Protein AF-A0A7J8T854-F1 (afdb_monomer_lite)

InterPro domains:
  IPR005508 B3 domain-containing protein At2g31720-like [PF03754] (85-169)
  IPR005508 B3 domain-containing protein At2g31720-like [PTHR31541] (42-170)
  IPR015300 DNA-binding pseudobarrel doma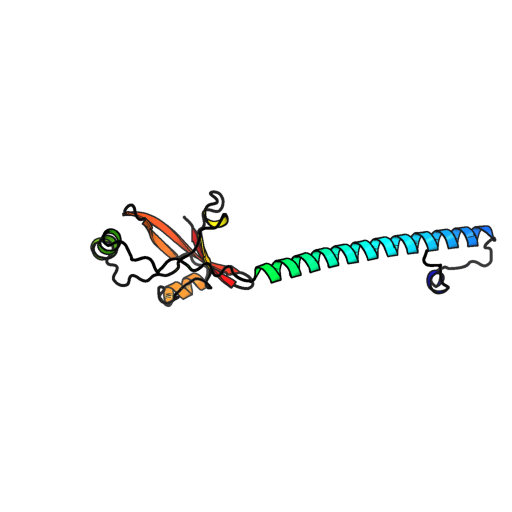in superfamily [G3DSA:2.40.330.10] (86-170)

Structure (mmCIF, N/CA/C/O backbone):
data_AF-A0A7J8T854-F1
#
_entry.id   AF-A0A7J8T854-F1
#
loop_
_atom_site.group_PDB
_atom_site.id
_atom_site.type_symbol
_atom_site.label_atom_id
_atom_site.label_alt_id
_atom_site.label_comp_id
_atom_site.label_asym_id
_atom_site.label_entity_id
_atom_site.label_seq_id
_atom_site.pdbx_PDB_ins_code
_atom_site.Cartn_x
_atom_site.Cartn_y
_atom_site.Cartn_z
_atom_site.occupancy
_atom_site.B_iso_or_equiv
_atom_site.auth_seq_id
_atom_site.auth_comp_id
_atom_site.auth_asym_id
_atom_site.auth_atom_id
_atom_site.pdbx_PDB_model_num
ATOM 1 N N . MET A 1 1 ? 32.713 -16.765 -47.208 1.00 52.62 1 MET A N 1
ATOM 2 C CA . MET A 1 1 ? 33.586 -15.598 -46.990 1.00 52.62 1 MET A CA 1
ATOM 3 C C . MET A 1 1 ? 33.015 -14.486 -47.842 1.00 52.62 1 MET A C 1
ATOM 5 O O . MET A 1 1 ? 32.819 -14.721 -49.029 1.00 52.62 1 MET A O 1
ATOM 9 N N . GLU A 1 2 ? 32.602 -13.371 -47.239 1.00 67.50 2 GLU A N 1
ATOM 10 C CA . GLU A 1 2 ? 32.249 -12.186 -48.028 1.00 67.50 2 GLU A CA 1
ATOM 11 C C . GLU A 1 2 ? 33.538 -11.634 -48.626 1.00 67.50 2 GLU A C 1
ATOM 13 O O . GLU A 1 2 ? 34.511 -11.438 -47.905 1.00 67.50 2 GLU A O 1
ATOM 18 N N . LEU A 1 3 ? 33.555 -11.445 -49.940 1.00 78.88 3 LEU A N 1
ATOM 19 C CA . LEU A 1 3 ? 34.723 -10.919 -50.631 1.00 78.88 3 LEU A CA 1
ATOM 20 C C . LEU A 1 3 ? 34.849 -9.412 -50.373 1.00 78.88 3 LEU A C 1
ATOM 22 O O . LEU A 1 3 ? 33.853 -8.711 -50.145 1.00 78.88 3 LEU A O 1
ATOM 26 N N . LEU A 1 4 ? 36.084 -8.915 -50.402 1.00 82.69 4 LEU A N 1
ATOM 27 C CA . LEU A 1 4 ? 36.337 -7.482 -50.462 1.00 82.69 4 LEU A CA 1
ATOM 28 C C . LEU A 1 4 ? 35.799 -6.915 -51.779 1.00 82.69 4 LEU A C 1
ATOM 30 O O . LEU A 1 4 ? 35.844 -7.555 -52.829 1.00 82.69 4 LEU A O 1
ATOM 34 N N . SER A 1 5 ? 35.263 -5.710 -51.692 1.00 86.19 5 SER A N 1
ATOM 35 C CA . SER A 1 5 ? 34.675 -4.944 -52.782 1.00 86.19 5 SER A CA 1
ATOM 36 C C . SER A 1 5 ? 35.425 -3.630 -52.944 1.00 86.19 5 SER A C 1
ATOM 38 O O . SER A 1 5 ? 36.123 -3.185 -52.034 1.00 86.19 5 SER A O 1
ATOM 40 N N . SER A 1 6 ? 35.253 -2.973 -54.090 1.00 81.38 6 SER A N 1
ATOM 41 C CA . SER A 1 6 ? 35.812 -1.638 -54.339 1.00 81.38 6 SER A CA 1
ATOM 42 C C . SER A 1 6 ? 35.415 -0.617 -53.268 1.00 81.38 6 SER A C 1
ATOM 44 O O . SER A 1 6 ? 36.156 0.320 -52.986 1.00 81.38 6 SER A O 1
ATOM 46 N N . GLU A 1 7 ? 34.251 -0.809 -52.651 1.00 83.56 7 GLU A N 1
ATOM 47 C CA . GLU A 1 7 ? 33.717 0.015 -51.575 1.00 83.56 7 GLU A CA 1
ATOM 48 C C . GLU A 1 7 ? 34.606 0.010 -50.332 1.00 83.56 7 GLU A C 1
ATOM 50 O O . GLU A 1 7 ? 34.721 1.047 -49.681 1.00 83.56 7 GLU A O 1
ATOM 55 N N . ASP A 1 8 ? 35.236 -1.124 -50.021 1.00 84.31 8 ASP A N 1
ATOM 56 C CA . ASP A 1 8 ? 36.001 -1.311 -48.785 1.00 84.31 8 ASP A CA 1
ATOM 57 C C . ASP A 1 8 ? 37.321 -0.515 -48.797 1.00 84.31 8 ASP A C 1
ATOM 59 O O . ASP A 1 8 ? 37.880 -0.216 -47.748 1.00 84.31 8 ASP A O 1
ATOM 63 N N . PHE A 1 9 ? 37.777 -0.092 -49.981 1.00 85.44 9 PHE A N 1
ATOM 64 C CA . PHE A 1 9 ? 39.012 0.674 -50.178 1.00 85.44 9 PHE A CA 1
ATOM 65 C C . PHE A 1 9 ? 38.777 2.176 -50.389 1.00 85.44 9 PHE A C 1
ATOM 67 O O . PHE A 1 9 ? 39.726 2.921 -50.619 1.00 85.44 9 PHE A O 1
ATOM 74 N N . LYS A 1 10 ? 37.529 2.667 -50.303 1.00 81.88 10 LYS A N 1
ATOM 75 C CA . LYS A 1 10 ? 37.180 4.078 -50.592 1.00 81.88 10 LYS A CA 1
ATOM 76 C C . LYS A 1 10 ? 37.923 5.103 -49.727 1.00 81.88 10 LYS A C 1
ATOM 78 O O . LYS A 1 10 ? 38.038 6.258 -50.126 1.00 81.88 10 LYS A O 1
ATOM 83 N N . ASN A 1 11 ? 38.418 4.683 -48.564 1.00 78.50 11 ASN A N 1
ATOM 84 C CA . ASN A 1 11 ? 39.157 5.528 -47.625 1.00 78.50 11 ASN A CA 1
ATOM 85 C C . ASN A 1 11 ? 40.664 5.222 -47.586 1.00 78.50 11 ASN A C 1
ATOM 87 O O . ASN A 1 11 ? 41.393 5.862 -46.827 1.00 78.50 11 ASN A O 1
ATOM 91 N N . THR A 1 12 ? 41.139 4.262 -48.382 1.00 79.81 12 THR A N 1
ATOM 92 C CA . THR A 1 12 ? 42.558 3.921 -48.470 1.00 79.81 12 THR A CA 1
ATOM 93 C C . THR A 1 12 ? 43.268 4.958 -49.334 1.00 79.81 12 THR A C 1
ATOM 95 O O . THR A 1 12 ? 42.923 5.170 -50.496 1.00 79.81 12 THR A O 1
ATOM 98 N N . LYS A 1 13 ? 44.279 5.621 -48.769 1.00 78.38 13 LYS A N 1
ATOM 99 C CA . LYS A 1 13 ? 45.171 6.499 -49.530 1.00 78.38 13 LYS A CA 1
ATOM 100 C C . LYS A 1 13 ? 46.271 5.639 -50.138 1.00 78.38 13 LYS A C 1
ATOM 102 O O . LYS A 1 13 ? 47.111 5.137 -49.406 1.00 78.38 13 LYS A O 1
ATOM 107 N N . ILE A 1 14 ? 46.228 5.458 -51.453 1.00 76.88 14 ILE A N 1
ATOM 108 C CA . ILE A 1 14 ? 47.272 4.752 -52.199 1.00 76.88 14 ILE A CA 1
ATOM 109 C C . ILE A 1 14 ? 48.364 5.766 -52.536 1.00 76.88 14 ILE A C 1
ATOM 111 O O . ILE A 1 14 ? 48.068 6.788 -53.163 1.00 76.88 14 ILE A O 1
ATOM 115 N N . GLU A 1 15 ? 49.603 5.503 -52.129 1.00 78.44 15 GLU A N 1
ATOM 116 C CA . GLU A 1 15 ? 50.738 6.361 -52.479 1.00 78.44 15 GLU A CA 1
ATOM 117 C C . GLU A 1 15 ? 51.415 5.841 -53.764 1.00 78.44 15 GLU A C 1
ATOM 119 O O . GLU A 1 15 ? 51.474 4.626 -53.982 1.00 78.44 15 GLU A O 1
ATOM 124 N N . PRO A 1 16 ? 51.908 6.728 -54.651 1.00 76.19 16 PRO A N 1
ATOM 125 C CA . PRO A 1 16 ? 52.480 6.339 -55.946 1.00 76.19 16 PRO A CA 1
ATOM 126 C C . PRO A 1 16 ? 53.673 5.372 -55.859 1.00 76.19 16 PRO A C 1
ATOM 128 O O . PRO A 1 16 ? 53.941 4.637 -56.807 1.00 76.19 16 PRO A O 1
ATOM 131 N N . GLU A 1 17 ? 54.387 5.381 -54.736 1.00 87.12 17 GLU A N 1
ATOM 132 C CA . GLU A 1 17 ? 55.582 4.581 -54.458 1.00 87.12 17 GLU A CA 1
ATOM 133 C C . GLU A 1 17 ? 55.320 3.172 -53.893 1.00 87.12 17 GLU A C 1
ATOM 135 O O . GLU A 1 17 ? 56.276 2.453 -53.598 1.00 87.12 17 GLU A O 1
ATOM 140 N N . TRP A 1 18 ? 54.062 2.746 -53.745 1.00 87.19 18 TRP A N 1
ATOM 141 C CA . TRP A 1 18 ? 53.749 1.439 -53.158 1.00 87.19 18 TRP A CA 1
ATOM 142 C C . TRP A 1 18 ? 54.266 0.270 -53.998 1.00 87.19 18 TRP A C 1
ATOM 144 O O . TRP A 1 18 ? 54.012 0.155 -55.201 1.00 87.19 18 TRP A O 1
ATOM 154 N N . THR A 1 19 ? 54.952 -0.657 -53.337 1.00 88.75 19 THR A N 1
ATOM 155 C CA . THR A 1 19 ? 55.373 -1.925 -53.929 1.00 88.75 19 THR A CA 1
ATOM 156 C C . THR A 1 19 ? 54.208 -2.912 -53.973 1.00 88.75 19 THR A C 1
ATOM 158 O O . THR A 1 19 ? 53.215 -2.777 -53.261 1.00 88.75 19 THR A O 1
ATOM 161 N N . ALA A 1 20 ? 54.341 -3.979 -54.767 1.00 85.12 20 ALA A N 1
ATOM 162 C CA . ALA A 1 20 ? 53.347 -5.057 -54.805 1.00 85.12 20 ALA A CA 1
ATOM 163 C C . ALA A 1 20 ? 53.045 -5.657 -53.412 1.00 85.12 20 ALA A C 1
ATOM 165 O O . ALA A 1 20 ? 51.929 -6.116 -53.173 1.00 85.12 20 ALA A O 1
ATOM 166 N N . MET A 1 21 ? 54.015 -5.630 -52.490 1.00 82.69 21 MET A N 1
ATOM 167 C CA . MET A 1 21 ? 53.832 -6.102 -51.115 1.00 82.69 21 MET A CA 1
ATOM 168 C C . MET A 1 21 ? 53.031 -5.121 -50.251 1.00 82.69 21 MET A C 1
ATOM 170 O O . MET A 1 21 ? 52.259 -5.569 -49.407 1.00 82.69 21 MET A O 1
ATOM 174 N N . ASP A 1 22 ? 53.149 -3.813 -50.483 1.00 82.50 22 ASP A N 1
ATOM 175 C CA . ASP A 1 22 ? 52.404 -2.792 -49.731 1.00 82.50 22 ASP A CA 1
ATOM 176 C C . ASP A 1 22 ? 50.906 -2.864 -50.046 1.00 82.50 22 ASP A C 1
ATOM 178 O O . ASP A 1 22 ? 50.068 -2.838 -49.144 1.00 82.50 22 ASP A O 1
ATOM 182 N N . TYR A 1 23 ? 50.563 -3.105 -51.316 1.00 82.81 23 TYR A N 1
ATOM 183 C CA . TYR A 1 23 ? 49.187 -3.406 -51.714 1.00 82.81 23 TYR A CA 1
ATOM 184 C C . TYR A 1 23 ? 48.645 -4.663 -51.027 1.00 82.81 23 TYR A C 1
ATOM 186 O O . TYR A 1 23 ? 47.503 -4.673 -50.574 1.00 82.81 23 TYR A O 1
ATOM 194 N N . LEU A 1 24 ? 49.453 -5.724 -50.923 1.00 85.12 24 LEU A N 1
ATOM 195 C CA . LEU A 1 24 ? 49.047 -6.958 -50.246 1.00 85.12 24 LEU A CA 1
ATOM 196 C C . LEU A 1 24 ? 48.819 -6.739 -48.744 1.00 85.12 24 LEU A C 1
ATOM 198 O O . LEU A 1 24 ? 47.830 -7.233 -48.206 1.00 85.12 24 LEU A O 1
ATOM 202 N N . LEU A 1 25 ? 49.691 -5.980 -48.076 1.00 83.94 25 LEU A N 1
ATOM 203 C CA . LEU A 1 25 ? 49.538 -5.635 -46.660 1.00 83.94 25 LEU A CA 1
ATOM 204 C C . LEU A 1 25 ? 48.258 -4.834 -46.404 1.00 83.94 25 LEU A C 1
ATOM 206 O O . LEU A 1 25 ? 47.530 -5.120 -45.453 1.00 83.94 25 LEU A O 1
ATOM 210 N N . GLU A 1 26 ? 47.954 -3.875 -47.273 1.00 85.38 26 GLU A N 1
ATOM 211 C CA . GLU A 1 26 ? 46.755 -3.051 -47.158 1.00 85.38 26 GLU A CA 1
ATOM 212 C C . GLU A 1 26 ? 45.472 -3.862 -47.392 1.00 85.38 26 GLU A C 1
ATOM 214 O O . GLU A 1 26 ? 44.505 -3.720 -46.644 1.00 85.38 26 GLU A O 1
ATOM 219 N N . VAL A 1 27 ? 45.469 -4.780 -48.363 1.00 87.38 27 VAL A N 1
ATOM 220 C CA . VAL A 1 27 ? 44.345 -5.705 -48.590 1.00 87.38 27 VAL A CA 1
ATOM 221 C C . VAL A 1 27 ? 44.081 -6.563 -47.350 1.00 87.38 27 VAL A C 1
ATOM 223 O O . VAL A 1 27 ? 42.932 -6.682 -46.926 1.00 87.38 27 VAL A O 1
ATOM 226 N N . VAL A 1 28 ? 45.132 -7.106 -46.725 1.00 87.44 28 VAL A N 1
ATOM 227 C CA . VAL A 1 28 ? 45.013 -7.900 -45.489 1.00 87.44 28 VAL A CA 1
ATOM 228 C C . VAL A 1 28 ? 44.491 -7.048 -44.327 1.00 87.44 28 VAL A C 1
ATOM 230 O O . VAL A 1 28 ? 43.649 -7.509 -43.552 1.00 87.44 28 VAL A O 1
ATOM 233 N N . ARG A 1 29 ? 44.943 -5.792 -44.205 1.00 88.62 29 ARG A N 1
ATOM 234 C CA . ARG A 1 29 ? 44.456 -4.850 -43.183 1.00 88.62 29 ARG A CA 1
ATOM 235 C C . ARG A 1 29 ? 42.958 -4.583 -43.338 1.00 88.62 29 ARG A C 1
ATOM 237 O O . ARG A 1 29 ? 42.214 -4.707 -42.366 1.00 88.62 29 ARG A O 1
ATOM 244 N N . VAL A 1 30 ? 42.518 -4.260 -44.553 1.00 86.19 30 VAL A N 1
ATOM 245 C CA . VAL A 1 30 ? 41.112 -3.964 -44.870 1.00 86.19 30 VAL A CA 1
ATOM 246 C C . VAL A 1 30 ? 40.226 -5.197 -44.657 1.00 86.19 30 VAL A C 1
ATOM 248 O O . VAL A 1 30 ? 39.132 -5.083 -44.101 1.00 86.19 30 VAL A O 1
ATOM 251 N N . GLU A 1 31 ? 40.704 -6.394 -45.014 1.00 87.50 31 GLU A N 1
ATOM 252 C CA . GLU A 1 31 ? 40.003 -7.654 -44.730 1.00 87.50 31 GLU A CA 1
ATOM 253 C C . GLU A 1 31 ? 39.787 -7.865 -43.226 1.00 87.50 31 GLU A C 1
ATOM 255 O O . GLU A 1 31 ? 38.677 -8.184 -42.784 1.00 87.50 31 GLU A O 1
ATOM 260 N N . GLN A 1 32 ? 40.830 -7.627 -42.428 1.00 86.31 32 GLN A N 1
ATOM 261 C CA . GLN A 1 32 ? 40.772 -7.769 -40.978 1.00 86.31 32 GLN A CA 1
ATOM 262 C C . GLN A 1 32 ? 39.795 -6.767 -40.345 1.00 86.31 32 GLN A C 1
ATOM 264 O O . GLN A 1 32 ? 39.003 -7.150 -39.481 1.00 86.31 32 GLN A O 1
ATOM 269 N N . GLU A 1 33 ? 39.811 -5.502 -40.773 1.00 85.19 33 GLU A N 1
ATOM 270 C CA . GLU A 1 33 ? 38.894 -4.464 -40.278 1.00 85.19 33 GLU A CA 1
ATOM 271 C C . GLU A 1 33 ? 37.437 -4.800 -40.598 1.00 85.19 33 GLU A C 1
ATOM 273 O O . GLU A 1 33 ? 36.591 -4.806 -39.698 1.00 85.19 33 GLU A O 1
ATOM 278 N N . LYS A 1 34 ? 37.156 -5.206 -41.841 1.00 85.56 34 LYS A N 1
ATOM 279 C CA . LYS A 1 34 ? 35.819 -5.647 -42.250 1.00 85.56 34 LYS A CA 1
ATOM 280 C C . LYS A 1 34 ? 35.344 -6.840 -41.419 1.00 85.56 34 LYS A C 1
ATOM 282 O O . LYS A 1 34 ? 34.184 -6.887 -41.004 1.00 85.56 34 LYS A O 1
ATOM 287 N N . MET A 1 35 ? 36.229 -7.792 -41.120 1.00 83.88 35 MET A N 1
ATOM 288 C CA . MET A 1 35 ? 35.897 -8.936 -40.269 1.00 83.88 35 MET A CA 1
ATOM 289 C C . MET A 1 35 ? 35.550 -8.504 -38.832 1.00 83.88 35 MET A C 1
ATOM 291 O O . MET A 1 35 ? 34.571 -9.001 -38.269 1.00 83.88 35 MET A O 1
ATOM 295 N N . GLN A 1 36 ? 36.289 -7.554 -38.251 1.00 79.38 36 GLN A N 1
ATOM 296 C CA . GLN A 1 36 ? 36.005 -7.015 -36.913 1.00 79.38 36 GLN A CA 1
ATOM 297 C C . GLN A 1 36 ? 34.673 -6.254 -36.867 1.00 79.38 36 GLN A C 1
ATOM 299 O O . GLN A 1 36 ? 33.866 -6.470 -35.958 1.00 79.38 36 GLN A O 1
ATOM 304 N N . GLU A 1 37 ? 34.383 -5.425 -37.872 1.00 82.88 37 GLU A N 1
ATOM 305 C CA . GLU A 1 37 ? 33.102 -4.720 -37.977 1.00 82.88 37 GLU A CA 1
ATOM 306 C C . GLU A 1 37 ? 31.923 -5.692 -38.093 1.00 82.88 37 GLU A C 1
ATOM 308 O O . GLU A 1 37 ? 30.894 -5.515 -37.432 1.00 82.88 37 GLU A O 1
ATOM 313 N N . GLN A 1 38 ? 32.074 -6.767 -38.872 1.00 81.62 38 GLN A N 1
ATOM 314 C CA . GLN A 1 38 ? 31.051 -7.805 -38.977 1.00 81.62 38 GLN A CA 1
ATOM 315 C C . GLN A 1 38 ? 30.808 -8.520 -37.646 1.00 81.62 38 GLN A C 1
ATOM 317 O O . GLN A 1 38 ? 29.648 -8.753 -37.285 1.00 81.62 38 GLN A O 1
ATOM 322 N N . ILE A 1 39 ? 31.868 -8.840 -36.896 1.00 81.56 39 ILE A N 1
ATOM 323 C CA . ILE A 1 39 ? 31.760 -9.440 -35.559 1.00 81.56 39 ILE A CA 1
ATOM 324 C C . ILE A 1 39 ? 31.014 -8.487 -34.619 1.00 81.56 39 ILE A C 1
ATOM 326 O O . ILE A 1 39 ? 29.996 -8.880 -34.044 1.00 81.56 39 ILE A O 1
ATOM 330 N N . PHE A 1 40 ? 31.427 -7.220 -34.545 1.00 76.62 40 PHE A N 1
ATOM 331 C CA . PHE A 1 40 ? 30.787 -6.203 -33.707 1.00 76.62 40 PHE A CA 1
ATOM 332 C C . PHE A 1 40 ? 29.301 -6.011 -34.053 1.00 76.62 40 PHE A C 1
ATOM 334 O O . PHE A 1 40 ? 28.428 -5.974 -33.178 1.00 76.62 40 PHE A O 1
ATOM 341 N N . MET A 1 41 ? 28.969 -5.960 -35.345 1.00 75.00 41 MET A N 1
ATOM 342 C CA . MET A 1 41 ? 27.588 -5.830 -35.811 1.00 75.00 41 MET A CA 1
ATOM 343 C C . MET A 1 41 ? 26.751 -7.078 -35.509 1.00 75.00 41 MET A C 1
ATOM 345 O O . MET A 1 41 ? 25.564 -6.962 -35.181 1.00 75.00 41 MET A O 1
ATOM 349 N N . LYS A 1 42 ? 27.347 -8.274 -35.565 1.00 76.25 42 LYS A N 1
ATOM 350 C CA . LYS A 1 42 ? 26.695 -9.538 -35.197 1.00 76.25 42 LYS A CA 1
ATOM 351 C C . LYS A 1 42 ? 26.454 -9.630 -33.690 1.00 76.25 42 LYS A C 1
ATOM 353 O O . LYS A 1 42 ? 25.365 -10.034 -33.282 1.00 76.25 42 LYS A O 1
ATOM 358 N N . GLU A 1 43 ? 27.396 -9.183 -32.862 1.00 71.94 43 GLU A N 1
ATOM 359 C CA . GLU A 1 43 ? 27.226 -9.084 -31.407 1.00 71.94 43 GLU A CA 1
ATOM 360 C C . GLU A 1 43 ? 26.136 -8.078 -31.024 1.00 71.94 43 GLU A C 1
ATOM 362 O O . GLU A 1 43 ? 25.254 -8.396 -30.221 1.00 71.94 43 GLU A O 1
ATOM 367 N N . LYS A 1 44 ? 26.104 -6.905 -31.671 1.00 70.31 44 LYS A N 1
ATOM 368 C CA . LYS A 1 44 ? 25.057 -5.891 -31.473 1.00 70.31 44 LYS A CA 1
ATOM 369 C C . LYS A 1 44 ? 23.674 -6.413 -31.877 1.00 70.31 44 LYS A C 1
ATOM 371 O O . LYS A 1 44 ? 22.710 -6.237 -31.125 1.00 70.31 44 LYS A O 1
ATOM 376 N N . LYS A 1 45 ? 23.564 -7.119 -33.012 1.00 64.81 45 LYS A N 1
ATOM 377 C CA . LYS A 1 45 ? 22.324 -7.796 -33.444 1.00 64.81 45 LYS A CA 1
ATOM 378 C C . LYS A 1 45 ? 21.908 -8.899 -32.467 1.00 64.81 45 LYS A C 1
ATOM 380 O O . LYS A 1 45 ? 20.733 -8.969 -32.117 1.00 64.81 45 LYS A O 1
ATOM 385 N N . ASN A 1 46 ? 22.842 -9.705 -31.961 1.00 59.91 46 ASN A N 1
ATOM 386 C CA . ASN A 1 46 ? 22.561 -10.739 -30.960 1.00 59.91 46 ASN A CA 1
ATOM 387 C C . ASN A 1 46 ? 22.110 -10.147 -29.615 1.00 59.91 46 ASN A C 1
ATOM 389 O O . ASN A 1 46 ? 21.175 -10.667 -29.004 1.00 59.91 46 ASN A O 1
ATOM 393 N N . GLY A 1 47 ? 22.703 -9.034 -29.173 1.00 57.75 47 GLY A N 1
ATOM 394 C CA . GLY A 1 47 ? 22.262 -8.286 -27.992 1.00 57.75 47 GLY A CA 1
ATOM 395 C C . GLY A 1 47 ? 20.847 -7.718 -28.152 1.00 57.75 47 GLY A C 1
ATOM 396 O O . GLY A 1 47 ? 20.010 -7.860 -27.257 1.00 57.75 47 GLY A O 1
ATOM 397 N N . GLN A 1 48 ? 20.532 -7.154 -29.323 1.00 58.22 48 GLN A N 1
ATOM 398 C CA . GLN A 1 48 ? 19.187 -6.665 -29.647 1.00 58.22 48 GLN A CA 1
ATOM 399 C C . GLN A 1 48 ? 18.159 -7.801 -29.774 1.00 58.22 48 GLN A C 1
ATOM 401 O O . GLN A 1 48 ? 17.054 -7.672 -29.253 1.00 58.22 48 GLN A O 1
ATOM 406 N N . LEU A 1 49 ? 18.512 -8.934 -30.391 1.00 55.41 49 LEU A N 1
ATOM 407 C CA . LEU A 1 49 ? 17.659 -10.125 -30.498 1.00 55.41 49 LEU A CA 1
ATOM 408 C C . LEU A 1 49 ? 17.381 -10.757 -29.129 1.00 55.41 49 LEU A C 1
ATOM 410 O O . LEU A 1 49 ? 16.232 -11.094 -28.850 1.00 55.41 49 LEU A O 1
ATOM 414 N N . LYS A 1 50 ? 18.383 -10.857 -28.241 1.00 52.78 50 LYS A N 1
ATOM 415 C CA . LYS A 1 50 ? 18.186 -11.297 -26.845 1.00 52.78 50 LYS A CA 1
ATOM 416 C C . LYS A 1 50 ? 17.238 -10.360 -26.093 1.00 52.78 50 LYS A C 1
ATOM 418 O O . LYS A 1 50 ? 16.342 -10.828 -25.393 1.00 52.78 50 LYS A O 1
ATOM 423 N N . ARG A 1 51 ? 17.378 -9.043 -26.284 1.00 52.03 51 ARG A N 1
ATOM 424 C CA . ARG A 1 51 ? 16.483 -8.037 -25.693 1.00 52.03 51 ARG A CA 1
ATOM 425 C C . ARG A 1 51 ? 15.059 -8.133 -26.259 1.00 52.03 51 ARG A C 1
ATOM 427 O O . ARG A 1 51 ? 14.105 -8.030 -25.497 1.00 52.03 51 ARG A O 1
ATOM 434 N N . LYS A 1 52 ? 14.902 -8.406 -27.560 1.00 48.00 52 LYS A N 1
ATOM 435 C CA . LYS A 1 52 ? 13.598 -8.585 -28.225 1.00 48.00 52 LYS A CA 1
ATOM 436 C C . LYS A 1 52 ? 12.904 -9.894 -27.814 1.00 48.00 52 LYS A C 1
ATOM 438 O O . LYS A 1 52 ? 11.701 -9.874 -27.587 1.00 48.00 52 LYS A O 1
ATOM 443 N N . ARG A 1 53 ? 13.653 -10.994 -27.634 1.00 49.38 53 ARG A N 1
ATOM 444 C CA . ARG A 1 53 ? 13.137 -12.271 -27.099 1.00 49.38 53 ARG A CA 1
ATOM 445 C C . ARG A 1 53 ? 12.675 -12.146 -25.644 1.00 49.38 53 ARG A C 1
ATOM 447 O O . ARG A 1 53 ? 11.582 -12.608 -25.345 1.00 49.38 53 ARG A O 1
ATOM 454 N N . ARG A 1 54 ? 13.414 -11.426 -24.783 1.00 45.03 54 ARG A N 1
ATOM 455 C CA . ARG A 1 54 ? 12.953 -11.092 -23.415 1.00 45.03 54 ARG A CA 1
ATOM 456 C C . ARG A 1 54 ? 11.624 -10.327 -23.425 1.00 45.03 54 ARG A C 1
ATOM 458 O O . ARG A 1 54 ? 10.703 -10.698 -22.714 1.00 45.03 54 ARG A O 1
ATOM 465 N N . ILE A 1 55 ? 11.490 -9.323 -24.297 1.00 50.81 55 ILE A N 1
ATOM 466 C CA . ILE A 1 55 ? 10.245 -8.546 -24.439 1.00 50.81 55 ILE A CA 1
ATOM 467 C C . ILE A 1 55 ? 9.084 -9.424 -24.949 1.00 50.81 55 ILE A C 1
ATOM 469 O O . ILE A 1 55 ? 7.942 -9.227 -24.547 1.00 50.81 55 ILE A O 1
ATOM 473 N N . GLN A 1 56 ? 9.344 -10.397 -25.827 1.00 50.66 56 GLN A N 1
ATOM 474 C CA . GLN A 1 56 ? 8.301 -11.267 -26.380 1.00 50.66 56 GLN A CA 1
ATOM 475 C C 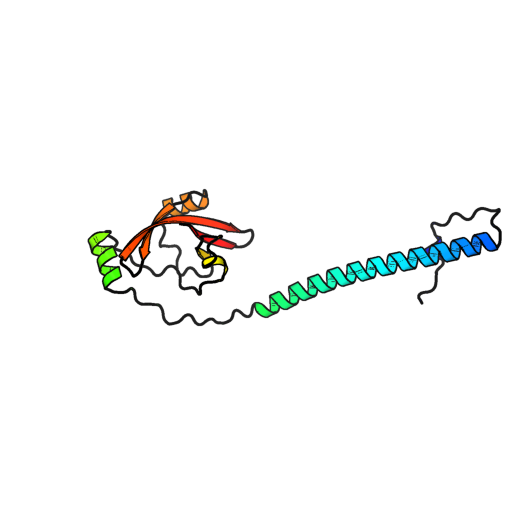. GLN A 1 56 ? 7.855 -12.369 -25.398 1.00 50.66 56 GLN A C 1
ATOM 477 O O . GLN A 1 56 ? 6.662 -12.657 -25.325 1.00 50.66 56 GLN A O 1
ATOM 482 N N . GLU A 1 57 ? 8.768 -12.929 -24.596 1.00 47.16 57 GLU A N 1
ATOM 483 C CA . GLU A 1 57 ? 8.431 -13.878 -23.522 1.00 47.16 57 GLU A CA 1
ATOM 484 C C . GLU A 1 57 ? 7.682 -13.209 -22.359 1.00 47.16 57 GLU A C 1
ATOM 486 O O . GLU A 1 57 ? 6.747 -13.804 -21.821 1.00 47.16 57 GLU A O 1
ATOM 491 N N . ASP A 1 58 ? 8.007 -11.958 -22.019 1.00 48.22 58 ASP A N 1
ATOM 492 C CA . ASP A 1 58 ? 7.264 -11.192 -21.007 1.00 48.22 58 ASP A CA 1
ATOM 493 C C . ASP A 1 58 ? 5.840 -10.842 -21.479 1.00 48.22 58 ASP A C 1
ATOM 495 O O . ASP A 1 58 ? 4.899 -10.847 -20.686 1.00 48.22 58 ASP A O 1
ATOM 499 N N . ASN A 1 59 ? 5.633 -10.630 -22.784 1.00 44.47 59 ASN A N 1
ATOM 500 C CA . ASN A 1 59 ? 4.300 -10.370 -23.336 1.00 44.47 59 ASN A CA 1
ATOM 501 C C . ASN A 1 59 ? 3.396 -11.615 -23.367 1.00 44.47 59 ASN A C 1
ATOM 503 O O . ASN A 1 59 ? 2.178 -11.471 -23.287 1.00 44.47 59 ASN A O 1
ATOM 507 N N . ASN A 1 60 ? 3.953 -12.830 -23.435 1.00 42.53 60 ASN A N 1
ATOM 508 C CA . ASN A 1 60 ? 3.153 -14.064 -23.428 1.00 42.53 60 ASN A CA 1
ATOM 509 C C . ASN A 1 60 ? 2.839 -14.577 -22.006 1.00 42.53 60 ASN A C 1
ATOM 511 O O . ASN A 1 60 ? 1.945 -15.401 -21.827 1.00 42.53 60 ASN A O 1
ATOM 515 N N . LYS A 1 61 ? 3.511 -14.035 -20.979 1.00 43.81 61 LYS A N 1
ATOM 516 C CA . LYS A 1 61 ? 3.145 -14.201 -19.558 1.00 43.81 61 LYS A CA 1
ATOM 517 C C . LYS A 1 61 ? 2.040 -13.238 -19.104 1.00 43.81 61 LYS A C 1
ATOM 519 O O . LYS A 1 61 ? 1.517 -13.388 -18.007 1.00 43.81 61 LYS A O 1
ATOM 524 N N . ASN A 1 62 ? 1.638 -12.289 -19.958 1.00 38.34 62 ASN A N 1
ATOM 525 C CA . ASN A 1 62 ? 0.526 -11.368 -19.693 1.00 38.34 62 ASN A CA 1
ATOM 526 C C . ASN A 1 62 ? -0.859 -11.953 -19.995 1.00 38.34 62 ASN A C 1
ATOM 528 O O . ASN A 1 62 ? -1.863 -11.252 -19.835 1.00 38.34 62 ASN A O 1
ATOM 532 N N . LYS A 1 63 ? -0.964 -13.252 -20.308 1.00 41.97 63 LYS A N 1
ATOM 533 C CA . LYS A 1 63 ? -2.136 -13.981 -19.823 1.00 41.97 63 LYS A CA 1
ATOM 534 C C . LYS A 1 63 ? -1.985 -14.027 -18.313 1.00 41.97 63 LYS A C 1
ATOM 536 O O . LYS A 1 63 ? -1.357 -14.939 -17.784 1.00 41.97 63 LYS A O 1
ATOM 541 N N . ARG A 1 64 ? -2.516 -12.991 -17.648 1.00 45.88 64 ARG A N 1
ATOM 542 C CA . ARG A 1 64 ? -2.790 -13.017 -16.213 1.00 45.88 64 ARG A CA 1
ATOM 543 C C . ARG A 1 64 ? -3.291 -14.435 -15.944 1.00 45.88 64 ARG A C 1
ATOM 545 O O . ARG A 1 64 ? -4.244 -14.838 -16.624 1.00 45.88 64 ARG A O 1
ATOM 552 N N . PRO A 1 65 ? -2.681 -15.213 -15.033 1.00 41.12 65 PRO A N 1
ATOM 553 C CA . PRO A 1 65 ? -3.451 -16.277 -14.432 1.00 41.12 65 PRO A CA 1
ATOM 554 C C . PRO A 1 65 ? -4.737 -15.573 -14.022 1.00 41.12 65 PRO A C 1
ATOM 556 O O . PRO A 1 65 ? -4.688 -14.522 -13.373 1.00 41.12 65 PRO A O 1
ATOM 559 N N . ILE A 1 66 ? -5.880 -16.053 -14.498 1.00 45.59 66 ILE A N 1
ATOM 560 C CA . ILE A 1 66 ? -7.117 -15.749 -13.806 1.00 45.59 66 ILE A CA 1
ATOM 561 C C . ILE A 1 66 ? -6.903 -16.440 -12.463 1.00 45.59 66 ILE A C 1
ATOM 563 O O . ILE A 1 66 ? -7.246 -17.602 -12.284 1.00 45.59 66 ILE A O 1
ATOM 567 N N . THR A 1 67 ? -6.193 -15.771 -11.554 1.00 49.41 67 THR A N 1
ATOM 568 C CA . THR A 1 67 ? -6.208 -16.100 -10.149 1.00 49.41 67 THR A CA 1
ATOM 569 C C . THR A 1 67 ? -7.628 -15.742 -9.788 1.00 49.41 67 THR A C 1
ATOM 571 O O . THR A 1 67 ? -7.931 -14.576 -9.542 1.00 49.41 67 THR A O 1
ATOM 574 N N . SER A 1 68 ? -8.545 -16.703 -9.917 1.00 54.97 68 SER A N 1
ATOM 575 C CA . SER A 1 68 ? -9.860 -16.538 -9.334 1.00 54.97 68 SER A CA 1
ATOM 576 C C . SER A 1 68 ? -9.581 -16.400 -7.849 1.00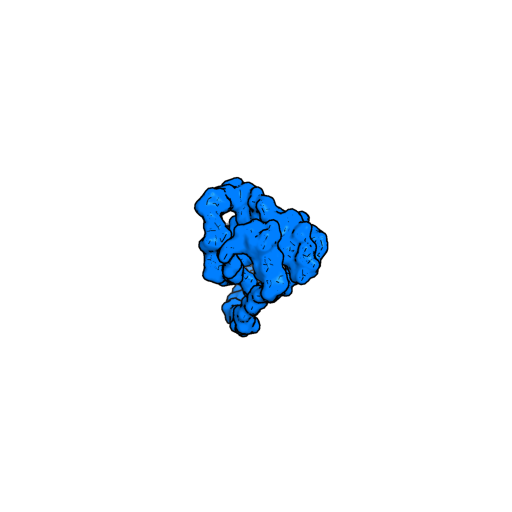 54.97 68 SER A C 1
ATOM 578 O O . SER A 1 68 ? -9.223 -17.378 -7.185 1.00 54.97 68 SER A O 1
ATOM 580 N N . TYR A 1 69 ? -9.610 -15.166 -7.354 1.00 66.31 69 TYR A N 1
ATOM 581 C CA . TYR A 1 69 ? -9.539 -14.937 -5.928 1.00 66.31 69 TYR A CA 1
ATOM 582 C C . TYR A 1 69 ? -10.644 -15.780 -5.290 1.00 66.31 69 TYR A C 1
ATOM 584 O O . TYR A 1 69 ? -11.738 -15.875 -5.863 1.00 66.31 69 TYR A O 1
ATOM 592 N N . PRO A 1 70 ? -10.367 -16.455 -4.161 1.00 73.62 70 PRO A N 1
ATOM 593 C CA . PRO A 1 70 ? -11.427 -17.139 -3.444 1.00 73.62 70 PRO A CA 1
ATOM 594 C C . PRO A 1 70 ? -12.536 -16.132 -3.139 1.00 73.62 70 PRO A C 1
ATOM 596 O O . PRO A 1 70 ? -12.274 -14.927 -3.086 1.00 73.62 70 PRO A O 1
ATOM 599 N N . SER A 1 71 ? -13.762 -16.635 -2.972 1.00 80.50 71 SER A N 1
ATOM 600 C CA . SER A 1 71 ? -14.937 -15.811 -2.671 1.00 80.50 71 SER A CA 1
ATOM 601 C C . SER A 1 71 ? -14.599 -14.726 -1.650 1.00 80.50 71 SER A C 1
ATOM 603 O O . SER A 1 71 ? -13.858 -14.998 -0.701 1.00 80.50 71 SER A O 1
ATOM 605 N N . LYS A 1 72 ? -15.144 -13.518 -1.859 1.00 83.06 72 LYS A N 1
ATOM 606 C CA . LYS A 1 72 ? -14.873 -12.347 -1.016 1.00 83.06 72 LYS A CA 1
ATOM 607 C C . LYS A 1 72 ? -14.936 -12.754 0.465 1.00 83.06 72 LYS A C 1
ATOM 609 O O . LYS A 1 72 ? -15.952 -13.325 0.876 1.00 83.06 72 LYS A O 1
ATOM 614 N N . PRO A 1 73 ? -13.866 -12.523 1.246 1.00 82.44 73 PRO A N 1
ATOM 615 C CA . PRO A 1 73 ? -13.829 -12.936 2.636 1.00 82.44 73 PRO A CA 1
ATOM 616 C C . PRO A 1 73 ? -14.868 -12.151 3.431 1.00 82.44 73 PRO A C 1
ATOM 618 O O . PRO A 1 73 ? -15.043 -10.947 3.239 1.00 82.44 73 PRO A O 1
ATOM 621 N N . LEU A 1 74 ? -15.548 -12.841 4.342 1.00 84.44 74 LEU A N 1
ATOM 622 C CA . LEU A 1 74 ? -16.389 -12.191 5.336 1.00 84.44 74 LEU A CA 1
ATOM 623 C C . LEU A 1 74 ? -15.495 -11.642 6.450 1.00 84.44 74 LEU A C 1
ATOM 625 O O . LEU A 1 74 ? -14.577 -12.325 6.906 1.00 84.44 74 LEU A O 1
ATOM 629 N N . LEU A 1 75 ? -15.769 -10.413 6.890 1.00 85.94 75 LEU A N 1
ATOM 630 C CA . LEU A 1 75 ? -15.082 -9.820 8.035 1.00 85.94 75 LEU A CA 1
ATOM 631 C C . LEU A 1 75 ? -15.443 -10.616 9.306 1.00 85.94 75 LEU A C 1
ATOM 633 O O . LEU A 1 75 ? -16.635 -10.717 9.611 1.00 85.94 75 LEU A O 1
ATOM 637 N N . PRO A 1 76 ? -14.467 -11.165 10.057 1.00 88.81 76 PRO A N 1
ATOM 638 C CA . PRO A 1 76 ? -14.748 -11.901 11.284 1.00 88.81 76 PRO A CA 1
ATOM 639 C C . PRO A 1 76 ? -15.520 -11.053 12.297 1.00 88.81 76 PRO A C 1
ATOM 641 O O . PRO A 1 76 ? -15.188 -9.894 12.540 1.00 88.81 76 PRO A O 1
ATOM 644 N N . GLU A 1 77 ? -16.530 -11.641 12.934 1.00 89.31 77 GLU A N 1
ATOM 645 C CA . GLU A 1 77 ? -17.457 -10.903 13.799 1.00 89.31 77 GLU A CA 1
ATOM 646 C C . GLU A 1 77 ? -16.793 -10.325 15.056 1.00 89.31 77 GLU A C 1
ATOM 648 O O . GLU A 1 77 ? -17.162 -9.247 15.518 1.00 89.31 77 GLU A O 1
ATOM 653 N N . GLY A 1 78 ? -15.764 -10.999 15.582 1.00 89.25 78 GLY A N 1
ATOM 654 C CA . GLY A 1 78 ? -14.931 -10.455 16.659 1.00 89.25 78 GLY A CA 1
ATOM 655 C C . GLY A 1 78 ? -14.195 -9.181 16.238 1.00 89.25 78 GLY A C 1
ATOM 656 O O . GLY A 1 78 ? -14.225 -8.194 16.964 1.00 89.25 78 GLY A O 1
ATOM 657 N N . LEU A 1 79 ? -13.614 -9.178 15.034 1.00 89.19 79 LEU A N 1
ATOM 658 C CA . LEU A 1 79 ? -12.889 -8.024 14.498 1.00 89.19 79 LEU A CA 1
ATOM 659 C C . LEU A 1 79 ? -13.845 -6.868 14.197 1.00 89.19 79 LEU A C 1
ATOM 661 O O . LEU A 1 79 ? -13.563 -5.723 14.531 1.00 89.19 79 LEU A O 1
ATOM 665 N N . LYS A 1 80 ? -15.018 -7.175 13.634 1.00 89.44 80 LYS A N 1
ATOM 666 C CA . LYS A 1 80 ? -16.068 -6.182 13.394 1.00 89.44 80 LYS A CA 1
ATOM 667 C C . LYS A 1 80 ? -16.522 -5.507 14.692 1.00 89.44 80 LYS A C 1
ATOM 669 O O . LYS A 1 80 ? -16.627 -4.286 14.717 1.00 89.44 80 LYS A O 1
ATOM 674 N N . ARG A 1 81 ? -16.772 -6.278 15.760 1.00 91.25 81 ARG A N 1
ATOM 675 C CA . ARG A 1 81 ? -17.139 -5.716 17.072 1.00 91.25 81 ARG A CA 1
ATOM 676 C C . ARG A 1 81 ? -16.036 -4.833 17.637 1.00 91.25 81 ARG A C 1
ATOM 678 O O . ARG A 1 81 ? -16.339 -3.716 18.025 1.00 91.25 81 ARG A O 1
ATOM 685 N N . HIS A 1 82 ? -14.776 -5.271 17.591 1.00 90.25 82 HIS A N 1
ATOM 686 C CA . HIS A 1 82 ? -13.643 -4.452 18.044 1.00 90.25 82 HIS A CA 1
ATOM 687 C C . HIS A 1 82 ? -13.572 -3.106 17.309 1.00 90.25 82 HIS A C 1
ATOM 689 O O . HIS A 1 82 ? -13.492 -2.058 17.942 1.00 90.25 82 HIS A O 1
ATOM 695 N N . ILE A 1 83 ? -13.692 -3.118 15.977 1.00 90.38 83 ILE A N 1
ATOM 696 C CA . ILE A 1 83 ? -13.668 -1.893 15.163 1.00 90.38 83 ILE A CA 1
ATOM 697 C C . ILE A 1 83 ? -14.828 -0.954 15.531 1.00 90.38 83 ILE A C 1
ATOM 699 O O . ILE A 1 83 ? -14.626 0.250 15.659 1.00 90.38 83 ILE A O 1
ATOM 703 N N . VAL A 1 84 ? -16.042 -1.479 15.707 1.00 91.75 84 VAL A N 1
ATOM 704 C CA . VAL A 1 84 ? -17.224 -0.649 15.992 1.00 91.75 84 VAL A CA 1
ATOM 705 C C . VAL A 1 84 ? -17.225 -0.135 17.432 1.00 91.75 84 VAL A C 1
ATOM 707 O O . VAL A 1 84 ? -17.409 1.057 17.656 1.00 91.75 84 VAL A O 1
ATOM 710 N N . GLU A 1 85 ? -17.027 -1.022 18.404 1.00 92.56 85 GLU A N 1
ATOM 711 C CA . GLU A 1 85 ? -17.195 -0.732 19.832 1.00 92.56 85 GLU A CA 1
ATOM 712 C C . GLU A 1 85 ? -15.982 0.001 20.416 1.00 92.56 85 GLU A C 1
ATOM 714 O O . GLU A 1 85 ? -16.159 0.955 21.171 1.00 92.56 85 GLU A O 1
ATOM 719 N N . ASN A 1 86 ? -14.761 -0.399 20.038 1.00 90.44 86 ASN A N 1
ATOM 720 C CA . ASN A 1 86 ? -13.534 0.128 20.644 1.00 90.44 86 ASN A CA 1
ATOM 721 C C . ASN A 1 86 ? -12.892 1.243 19.811 1.00 90.44 86 ASN A C 1
ATOM 723 O O . ASN A 1 86 ? -12.296 2.155 20.378 1.00 90.44 86 ASN A O 1
ATOM 727 N N . MET A 1 87 ? -13.028 1.201 18.479 1.00 90.81 87 MET A N 1
ATOM 728 C CA . MET A 1 87 ? -12.442 2.211 17.579 1.00 90.81 87 MET A CA 1
ATOM 729 C C . MET A 1 87 ? -13.459 3.210 17.016 1.00 90.81 87 MET A C 1
ATOM 731 O O . MET A 1 87 ? -13.066 4.167 16.351 1.00 90.81 87 MET A O 1
ATOM 735 N N . GLY A 1 88 ? -14.760 3.003 17.248 1.00 90.62 88 GLY A N 1
ATOM 736 C CA . GLY A 1 88 ? -15.816 3.872 16.719 1.00 90.62 88 GLY A CA 1
ATOM 737 C C . GLY A 1 88 ? -15.977 3.810 15.193 1.00 90.62 88 GLY A C 1
ATOM 738 O O . GLY A 1 88 ? -16.532 4.729 14.591 1.00 90.62 88 GLY A O 1
ATOM 739 N N . GLY A 1 89 ? -15.478 2.753 14.546 1.00 88.19 89 GLY A N 1
ATOM 740 C CA . GLY A 1 89 ? -15.583 2.561 13.103 1.00 88.19 89 GLY A CA 1
ATOM 741 C C . GLY A 1 89 ? -16.997 2.166 12.675 1.00 88.19 89 GLY A C 1
ATOM 742 O O . GLY A 1 89 ? -17.662 1.372 13.331 1.00 88.19 89 GLY A O 1
ATOM 743 N N . SER A 1 90 ? -17.467 2.692 11.546 1.00 83.44 90 SER A N 1
ATOM 744 C CA . SER A 1 90 ? -18.843 2.462 11.070 1.00 83.44 90 SER A CA 1
ATOM 745 C C . SER A 1 90 ? -18.931 1.915 9.644 1.00 83.44 90 SER A C 1
ATOM 747 O O . SER A 1 90 ? -19.889 1.216 9.317 1.00 83.44 90 SER A O 1
ATOM 749 N N . ASN A 1 91 ? -17.925 2.172 8.802 1.00 84.38 91 ASN A N 1
ATOM 750 C CA . ASN A 1 91 ? -17.929 1.800 7.388 1.00 84.38 91 ASN A CA 1
ATOM 751 C C . ASN A 1 91 ? -16.805 0.803 7.061 1.00 84.38 91 ASN A C 1
ATOM 753 O O . ASN A 1 91 ? -15.700 1.183 6.681 1.00 84.38 91 ASN A O 1
ATOM 757 N N . CYS A 1 92 ? -17.082 -0.490 7.243 1.00 86.69 92 CYS A N 1
ATOM 758 C CA . CYS A 1 92 ? -16.136 -1.556 6.914 1.00 86.69 92 CYS A CA 1
ATOM 759 C C . CYS A 1 92 ? -16.253 -1.937 5.433 1.00 86.69 92 CYS A C 1
ATOM 761 O O . CYS A 1 92 ? -17.239 -2.556 5.029 1.00 86.69 92 CYS A O 1
ATOM 763 N N . VAL A 1 93 ? -15.226 -1.624 4.642 1.00 89.94 93 VAL A N 1
ATOM 764 C CA . VAL A 1 93 ? -15.152 -1.955 3.211 1.00 89.94 93 VAL A CA 1
ATOM 765 C C . VAL A 1 93 ? -13.941 -2.834 2.908 1.00 89.94 93 VAL A C 1
ATOM 767 O O . VAL A 1 93 ? -12.867 -2.665 3.485 1.00 89.94 93 VAL A O 1
ATOM 770 N N . LEU A 1 94 ? -14.098 -3.786 1.985 1.00 90.50 94 LEU A N 1
ATOM 771 C CA . LEU A 1 94 ? -12.974 -4.566 1.470 1.00 90.50 94 LEU A CA 1
ATOM 772 C C . LEU A 1 94 ? -12.191 -3.709 0.468 1.00 90.50 94 LEU A C 1
ATOM 774 O O . LEU A 1 94 ? -12.694 -3.423 -0.614 1.00 90.50 94 LEU A O 1
ATOM 778 N N . VAL A 1 95 ? -10.961 -3.327 0.818 1.00 92.38 95 VAL A N 1
ATOM 779 C CA . VAL A 1 95 ? -10.105 -2.498 -0.052 1.00 92.38 95 VAL A CA 1
ATOM 780 C C . VAL A 1 95 ? -9.386 -3.336 -1.110 1.00 92.38 95 VAL A C 1
ATOM 782 O O . VAL A 1 95 ? -9.352 -2.965 -2.280 1.00 92.38 95 VAL A O 1
ATOM 785 N N . ILE A 1 96 ? -8.794 -4.465 -0.712 1.00 92.94 96 ILE A N 1
ATOM 786 C CA . ILE A 1 96 ? -8.016 -5.339 -1.597 1.00 92.94 96 ILE A CA 1
ATOM 787 C C . ILE A 1 96 ? -8.006 -6.776 -1.077 1.00 92.94 96 ILE A C 1
ATOM 789 O O . ILE A 1 96 ? -7.924 -7.022 0.124 1.00 92.94 96 ILE A O 1
ATOM 793 N N . GLN A 1 97 ? -8.002 -7.727 -2.007 1.00 90.81 97 GLN A N 1
ATOM 794 C CA . GLN A 1 97 ? -7.642 -9.116 -1.758 1.00 90.81 97 GLN A CA 1
ATOM 795 C C . GLN A 1 97 ? -6.510 -9.488 -2.715 1.00 90.81 97 GLN A C 1
ATOM 797 O O . GLN A 1 97 ? -6.654 -9.396 -3.932 1.00 90.81 97 GLN A O 1
ATOM 802 N N . LYS A 1 98 ? -5.354 -9.888 -2.178 1.00 88.75 98 LYS A N 1
ATOM 803 C CA . LYS A 1 98 ? -4.188 -10.240 -2.995 1.00 88.75 98 LYS A CA 1
ATOM 804 C C . LYS A 1 98 ? -3.439 -11.447 -2.445 1.00 88.75 98 LYS A C 1
ATOM 806 O O . LYS A 1 98 ? -3.478 -11.729 -1.252 1.00 88.75 98 LYS A O 1
ATOM 811 N N . GLN A 1 99 ? -2.709 -12.120 -3.327 1.00 88.88 99 GLN A N 1
ATOM 812 C CA . GLN A 1 99 ? -1.669 -13.058 -2.924 1.00 88.88 99 GLN A CA 1
ATOM 813 C C . GLN A 1 99 ? -0.432 -12.266 -2.484 1.00 88.88 99 GLN A C 1
ATOM 815 O O . GLN A 1 99 ? -0.084 -11.265 -3.116 1.00 88.88 99 GLN A O 1
ATOM 820 N N . LEU A 1 100 ? 0.226 -12.707 -1.413 1.00 90.06 100 LEU A N 1
ATOM 821 C CA . LEU A 1 100 ? 1.495 -12.122 -0.991 1.00 90.06 100 LEU A CA 1
ATOM 822 C C . LEU A 1 100 ? 2.614 -12.578 -1.928 1.00 90.06 100 LEU A C 1
ATOM 824 O O . LEU A 1 100 ? 2.721 -13.759 -2.263 1.00 90.06 100 LEU A O 1
ATOM 828 N N . PHE A 1 101 ? 3.455 -11.634 -2.337 1.00 88.62 101 PHE A N 1
ATOM 829 C CA . PHE A 1 101 ? 4.649 -11.902 -3.131 1.00 88.62 101 PHE A CA 1
ATOM 830 C C . PHE A 1 101 ? 5.898 -11.841 -2.255 1.00 88.62 101 PHE A C 1
ATOM 832 O O . PHE A 1 101 ? 5.884 -11.275 -1.165 1.00 88.62 101 PHE A O 1
ATOM 839 N N . PHE A 1 102 ? 7.020 -12.359 -2.762 1.00 89.25 102 PHE A N 1
ATOM 840 C CA . PHE A 1 102 ? 8.311 -12.286 -2.068 1.00 89.25 102 PHE A CA 1
ATOM 841 C C . PHE A 1 102 ? 8.667 -10.859 -1.615 1.00 89.25 102 PHE A C 1
ATOM 843 O O . PHE A 1 102 ? 9.235 -10.668 -0.547 1.00 89.25 102 PHE A O 1
ATOM 850 N N . SER A 1 103 ? 8.290 -9.845 -2.399 1.00 85.06 103 SER A N 1
ATOM 851 C CA . SER A 1 103 ? 8.501 -8.439 -2.047 1.00 85.06 103 SER A CA 1
ATOM 852 C C . SER A 1 103 ? 7.754 -7.980 -0.796 1.00 85.06 103 SER A C 1
ATOM 854 O O . SER A 1 103 ? 8.206 -7.025 -0.177 1.00 85.06 103 SER A O 1
ATOM 856 N N . ASP A 1 104 ? 6.627 -8.617 -0.467 1.00 88.62 104 ASP A N 1
ATOM 857 C CA . ASP A 1 104 ? 5.791 -8.276 0.687 1.00 88.62 104 ASP A CA 1
ATOM 858 C C . ASP A 1 104 ? 6.297 -8.921 1.983 1.00 88.62 104 ASP A C 1
ATOM 860 O O . ASP A 1 104 ? 6.165 -8.350 3.057 1.00 88.62 104 ASP A O 1
ATOM 864 N N . VAL A 1 105 ? 6.878 -10.119 1.880 1.00 88.19 105 VAL A N 1
ATOM 865 C CA . VAL A 1 105 ? 7.346 -10.907 3.035 1.00 88.19 105 VAL A CA 1
ATOM 866 C C . VAL A 1 105 ? 8.847 -10.768 3.288 1.00 88.19 105 VAL A C 1
ATOM 868 O O . VAL A 1 105 ? 9.366 -11.357 4.231 1.00 88.19 105 VAL A O 1
ATOM 871 N N . ASN A 1 106 ? 9.567 -10.022 2.442 1.00 87.75 106 ASN A N 1
ATOM 872 C CA . ASN A 1 106 ? 10.996 -9.787 2.611 1.00 87.75 106 ASN A CA 1
ATOM 873 C C . ASN A 1 106 ? 11.247 -8.900 3.851 1.00 87.75 106 ASN A C 1
ATOM 875 O O . ASN A 1 106 ? 10.920 -7.708 3.798 1.00 87.75 106 ASN A O 1
ATOM 879 N N . PRO A 1 107 ? 11.913 -9.412 4.907 1.00 81.12 107 PRO A N 1
ATOM 880 C CA . PRO A 1 107 ? 12.163 -8.655 6.136 1.00 81.12 107 PRO A CA 1
ATOM 881 C C . PRO A 1 107 ? 13.028 -7.407 5.935 1.00 81.12 107 PRO A C 1
ATOM 883 O O . PRO A 1 107 ? 13.007 -6.504 6.758 1.00 81.12 107 PRO A O 1
ATOM 886 N N . GLN A 1 108 ? 13.806 -7.341 4.850 1.00 85.00 108 GLN A N 1
ATOM 887 C CA . GLN A 1 108 ? 14.616 -6.162 4.527 1.00 85.00 108 GLN A CA 1
ATOM 888 C C . GLN A 1 108 ? 13.803 -5.054 3.851 1.00 85.00 108 GLN A C 1
ATOM 890 O O . GLN A 1 108 ? 14.233 -3.904 3.826 1.00 85.00 108 GLN A O 1
ATOM 895 N N . ALA A 1 109 ? 12.667 -5.399 3.236 1.00 80.19 109 ALA A N 1
ATOM 896 C CA . ALA A 1 109 ? 11.837 -4.443 2.514 1.00 80.19 109 ALA A CA 1
ATOM 897 C C . ALA A 1 109 ? 10.769 -3.800 3.410 1.00 80.19 109 ALA A C 1
ATOM 899 O O . ALA A 1 109 ? 10.367 -2.676 3.109 1.00 80.19 109 ALA A O 1
ATOM 900 N N . SER A 1 110 ? 10.315 -4.518 4.450 1.00 85.56 110 SER A N 1
ATOM 901 C CA . SER A 1 110 ? 9.335 -4.087 5.466 1.00 85.56 110 SER A CA 1
ATOM 902 C C . SER A 1 110 ? 8.157 -3.302 4.889 1.00 85.56 110 SER A C 1
ATOM 904 O O . SER A 1 110 ? 7.792 -2.229 5.372 1.00 85.56 110 SER A O 1
ATOM 906 N N . ARG A 1 111 ? 7.599 -3.801 3.779 1.00 91.56 111 ARG A N 1
ATOM 907 C CA . ARG A 1 111 ? 6.539 -3.106 3.050 1.00 91.56 111 ARG A CA 1
ATOM 908 C C . ARG A 1 111 ? 5.545 -4.062 2.427 1.00 91.56 111 ARG A C 1
ATOM 910 O O . ARG A 1 111 ? 5.934 -5.065 1.840 1.00 91.56 111 ARG A O 1
ATOM 917 N N . LEU A 1 112 ? 4.281 -3.665 2.447 1.00 93.00 112 LEU A N 1
ATOM 918 C CA . LEU A 1 112 ? 3.208 -4.329 1.721 1.00 93.00 112 LEU A CA 1
ATOM 919 C C . LEU A 1 112 ? 2.754 -3.437 0.566 1.00 93.00 112 LEU A C 1
ATOM 921 O O . LEU A 1 112 ? 2.365 -2.286 0.774 1.00 93.00 112 LEU A O 1
ATOM 925 N N . LEU A 1 113 ? 2.793 -3.968 -0.657 1.00 93.06 113 LEU A N 1
ATOM 926 C CA . LEU A 1 113 ? 2.339 -3.242 -1.846 1.00 93.06 113 LEU A CA 1
ATOM 927 C C . LEU A 1 113 ? 0.846 -3.468 -2.096 1.00 93.06 113 LEU A C 1
ATOM 929 O O . LEU A 1 113 ? 0.383 -4.608 -2.089 1.00 93.06 113 LEU A O 1
ATOM 933 N N . ILE A 1 114 ? 0.117 -2.398 -2.401 1.00 94.62 114 ILE A N 1
ATOM 934 C CA . ILE A 1 114 ? -1.310 -2.412 -2.743 1.00 94.62 114 ILE A CA 1
ATOM 935 C C . ILE A 1 114 ? -1.460 -1.782 -4.138 1.00 94.62 114 ILE A C 1
ATOM 937 O O . ILE A 1 114 ? -1.566 -0.559 -4.274 1.00 94.62 114 ILE A O 1
ATOM 941 N N . PRO A 1 115 ? -1.399 -2.590 -5.211 1.00 92.12 115 PRO A N 1
ATOM 942 C CA . PRO A 1 115 ? -1.509 -2.085 -6.576 1.00 92.12 115 PRO A CA 1
ATOM 943 C C . PRO A 1 115 ? -2.906 -1.519 -6.843 1.00 92.12 115 PRO A C 1
ATOM 945 O O . PRO A 1 115 ? -3.891 -2.210 -6.600 1.00 92.12 115 PRO A O 1
ATOM 948 N N . PHE A 1 116 ? -3.011 -0.320 -7.428 1.00 91.75 116 PHE A N 1
ATOM 949 C CA . PHE A 1 116 ? -4.313 0.313 -7.711 1.00 91.75 116 PHE A CA 1
ATOM 950 C C . PHE A 1 116 ? -5.212 -0.550 -8.602 1.00 91.75 116 PHE A C 1
ATOM 952 O O . PHE A 1 116 ? -6.417 -0.599 -8.418 1.00 91.75 116 PHE A O 1
ATOM 959 N N . SER A 1 117 ? -4.617 -1.315 -9.519 1.00 88.44 117 SER A N 1
ATOM 960 C CA . SER A 1 117 ? -5.337 -2.259 -10.381 1.00 88.44 117 SER A CA 1
ATOM 961 C C . SER A 1 117 ? -6.045 -3.401 -9.642 1.00 88.44 117 SER A C 1
ATOM 963 O O . SER A 1 117 ? -6.769 -4.158 -10.279 1.00 88.44 117 SER A O 1
ATOM 965 N N . GLN A 1 118 ? -5.747 -3.602 -8.357 1.00 89.69 118 GLN A N 1
ATOM 966 C CA . GLN A 1 118 ? -6.332 -4.636 -7.497 1.00 89.69 118 GLN A CA 1
ATOM 967 C C . GLN A 1 118 ? -7.192 -4.040 -6.372 1.00 89.69 118 GLN A C 1
ATOM 969 O O . GLN A 1 118 ? -7.741 -4.795 -5.574 1.00 89.69 118 GLN A O 1
ATOM 974 N N . VAL A 1 119 ? -7.277 -2.712 -6.279 1.00 90.75 119 VAL A N 1
ATOM 975 C CA . VAL A 1 119 ? -8.120 -2.031 -5.296 1.00 90.75 119 VAL A CA 1
ATOM 976 C C . VAL A 1 119 ? -9.565 -2.078 -5.791 1.00 90.75 119 VAL A C 1
ATOM 978 O O . VAL A 1 119 ? -9.833 -1.727 -6.937 1.00 90.75 119 VAL A O 1
ATOM 981 N N . GLU A 1 120 ? -10.490 -2.526 -4.941 1.00 87.94 120 GLU A N 1
ATOM 982 C CA . GLU A 1 120 ? -11.915 -2.644 -5.294 1.00 87.94 120 GLU A CA 1
ATOM 983 C C . GLU A 1 120 ? -12.574 -1.266 -5.439 1.00 87.94 120 GLU A C 1
ATOM 985 O O . GLU A 1 120 ? -13.342 -1.031 -6.368 1.00 87.94 120 GLU A O 1
ATOM 990 N N . SER A 1 121 ? -12.260 -0.347 -4.526 1.00 87.50 121 SER A N 1
ATOM 991 C CA . SER A 1 121 ? -12.712 1.042 -4.556 1.00 87.50 121 SER A CA 1
ATOM 992 C C . SER A 1 121 ? -11.699 1.931 -3.845 1.00 87.50 121 SER A C 1
ATOM 994 O O . SER A 1 121 ? -11.082 1.517 -2.865 1.00 87.50 121 SER A O 1
ATOM 996 N N . HIS A 1 122 ? -11.541 3.161 -4.331 1.00 88.06 122 HIS A N 1
ATOM 997 C CA . HIS A 1 122 ? -10.715 4.192 -3.699 1.00 88.06 122 HIS A CA 1
ATOM 998 C C . HIS A 1 122 ? -11.510 5.078 -2.721 1.00 88.06 122 HIS A C 1
ATOM 1000 O O . HIS A 1 122 ? -10.934 5.966 -2.103 1.00 88.06 122 HIS A O 1
ATOM 1006 N N . GLU A 1 123 ? -12.810 4.822 -2.543 1.00 89.31 123 GLU A N 1
ATOM 1007 C CA . GLU A 1 123 ? -13.725 5.610 -1.695 1.00 89.31 123 GLU A CA 1
ATOM 1008 C C . GLU A 1 123 ? -13.515 5.397 -0.185 1.00 89.31 123 GLU A C 1
ATOM 1010 O O . GLU A 1 123 ? -14.215 5.987 0.632 1.00 89.31 123 GLU A O 1
ATOM 1015 N N . PHE A 1 124 ? -12.550 4.559 0.209 1.00 91.50 124 PHE A N 1
ATOM 1016 C CA . PHE A 1 124 ? -12.168 4.383 1.615 1.00 91.50 124 PHE A CA 1
ATOM 1017 C C . PHE A 1 124 ? -11.316 5.541 2.160 1.00 91.50 124 PHE A C 1
ATOM 1019 O O . PHE A 1 124 ? -11.077 5.590 3.362 1.00 91.50 124 PHE A O 1
ATOM 1026 N N . LEU A 1 125 ? -10.845 6.440 1.289 1.00 92.31 125 LEU A N 1
ATOM 1027 C CA . LEU A 1 125 ? -10.099 7.643 1.653 1.00 92.31 125 LEU A CA 1
ATOM 1028 C C . LEU A 1 125 ? -10.975 8.876 1.447 1.00 92.31 125 LEU A C 1
ATOM 1030 O O . LEU A 1 125 ? -11.665 8.990 0.433 1.00 92.31 125 LEU A O 1
ATOM 1034 N N . ASN A 1 126 ? -10.889 9.833 2.366 1.00 92.00 126 ASN A N 1
ATOM 1035 C CA . ASN A 1 126 ? -11.486 11.149 2.157 1.00 92.00 126 ASN A CA 1
ATOM 1036 C C . ASN A 1 126 ? -10.603 12.042 1.262 1.00 92.00 126 ASN A C 1
ATOM 1038 O O . ASN A 1 126 ? -9.426 11.764 1.027 1.00 92.00 126 ASN A O 1
ATOM 1042 N N . GLU A 1 127 ? -11.166 13.140 0.753 1.00 93.00 127 GLU A N 1
ATOM 1043 C CA . GLU A 1 127 ? -10.469 14.043 -0.178 1.00 93.00 127 GLU A CA 1
ATOM 1044 C C . GLU A 1 127 ? -9.163 14.606 0.405 1.00 93.00 127 GLU A C 1
ATOM 1046 O O . GLU A 1 127 ? -8.138 14.635 -0.278 1.00 93.00 127 GLU A O 1
ATOM 1051 N N . SER A 1 128 ? -9.175 14.981 1.686 1.00 94.31 128 SER A N 1
ATOM 1052 C CA . SER A 1 128 ? -7.998 15.496 2.391 1.00 94.31 128 SER A CA 1
ATOM 1053 C C . SER A 1 128 ? -6.893 14.444 2.504 1.00 94.31 128 SER A C 1
ATOM 1055 O O . SER A 1 128 ? -5.717 14.750 2.323 1.00 94.31 128 SER A O 1
ATOM 1057 N N . GLU A 1 129 ? -7.245 13.190 2.785 1.00 94.50 129 GLU A N 1
ATOM 1058 C CA . GLU A 1 129 ? -6.305 12.068 2.833 1.00 94.50 129 GLU A CA 1
ATOM 1059 C C . GLU A 1 129 ? -5.701 11.785 1.459 1.00 94.50 129 GLU A C 1
ATOM 1061 O O . GLU A 1 129 ? -4.487 11.607 1.341 1.00 94.50 129 GLU A O 1
ATOM 1066 N N . VAL A 1 130 ? -6.524 11.795 0.409 1.00 93.19 130 VAL A N 1
ATOM 1067 C CA . VAL A 1 130 ? -6.055 11.634 -0.971 1.00 93.19 130 VAL A CA 1
ATOM 1068 C C . VAL A 1 130 ? -5.058 12.733 -1.337 1.00 93.19 130 VAL A C 1
ATOM 1070 O O . VAL A 1 130 ? -4.020 12.435 -1.929 1.00 93.19 130 VAL A O 1
ATOM 1073 N N . GLU A 1 131 ? -5.340 13.984 -0.977 1.00 93.62 131 GLU A N 1
ATOM 1074 C CA . GLU A 1 131 ? -4.458 15.116 -1.261 1.00 93.62 131 GLU A CA 1
ATOM 1075 C C . GLU A 1 131 ? -3.118 14.991 -0.526 1.00 93.62 131 GLU A C 1
ATOM 1077 O O . GLU A 1 131 ? -2.054 15.092 -1.140 1.00 93.62 131 GLU A O 1
ATOM 1082 N N . ARG A 1 132 ? -3.146 14.659 0.769 1.00 94.94 132 ARG A N 1
ATOM 1083 C CA . ARG A 1 132 ? -1.930 14.400 1.561 1.00 94.94 132 ARG A CA 1
ATOM 1084 C C . ARG A 1 132 ? -1.075 13.302 0.936 1.00 94.94 132 ARG A C 1
ATOM 1086 O O . ARG A 1 132 ? 0.129 13.470 0.741 1.00 94.94 132 ARG A O 1
ATOM 1093 N N . LEU A 1 133 ? -1.707 12.200 0.542 1.00 93.50 133 LEU A N 1
ATOM 1094 C CA . LEU A 1 133 ? -1.033 11.084 -0.111 1.00 93.50 133 LEU A CA 1
ATOM 1095 C C . LEU A 1 133 ? -0.403 11.489 -1.453 1.00 93.50 133 LEU A C 1
ATOM 1097 O O . LEU A 1 133 ? 0.754 11.150 -1.706 1.00 93.50 133 LEU A O 1
ATOM 1101 N N . LYS A 1 134 ? -1.109 12.253 -2.296 1.00 90.75 134 LYS A N 1
ATOM 1102 C CA . LYS A 1 134 ? -0.563 12.781 -3.563 1.00 90.75 134 LYS A CA 1
ATOM 1103 C C . LYS A 1 134 ? 0.635 13.705 -3.342 1.00 90.75 134 LYS A C 1
ATOM 1105 O O . LYS A 1 134 ? 1.600 13.641 -4.104 1.00 90.75 134 LYS A O 1
ATOM 1110 N N . ASN A 1 135 ? 0.617 14.476 -2.257 1.00 92.62 135 ASN A N 1
ATOM 1111 C CA . ASN A 1 135 ? 1.727 15.324 -1.820 1.00 92.62 135 ASN A CA 1
ATOM 1112 C C . ASN A 1 135 ? 2.879 14.541 -1.163 1.00 92.62 135 ASN A C 1
ATOM 1114 O O . ASN A 1 135 ? 3.834 15.136 -0.666 1.00 92.62 135 ASN A O 1
ATOM 1118 N N . LYS A 1 136 ? 2.847 13.201 -1.243 1.00 91.38 136 LYS A N 1
ATOM 1119 C CA . LYS A 1 136 ? 3.848 12.264 -0.706 1.00 91.38 136 LYS A CA 1
ATOM 1120 C C . LYS A 1 136 ? 3.941 12.280 0.817 1.00 91.38 136 LYS A C 1
ATOM 1122 O O . LYS A 1 136 ? 4.934 11.811 1.377 1.00 91.38 136 LYS A O 1
ATOM 1127 N N . GLU A 1 137 ? 2.909 12.774 1.488 1.00 95.06 137 GLU A N 1
ATOM 1128 C CA . GLU A 1 137 ? 2.795 12.654 2.930 1.00 95.06 137 GLU A CA 1
ATOM 1129 C C . GLU A 1 137 ? 2.350 11.242 3.304 1.00 95.06 137 GLU A C 1
ATOM 1131 O O . GLU A 1 137 ? 1.531 10.613 2.629 1.00 95.06 137 GLU A O 1
ATOM 1136 N N . ALA A 1 138 ? 2.897 10.737 4.407 1.00 95.31 138 ALA A N 1
ATOM 1137 C CA . ALA A 1 138 ? 2.429 9.496 4.997 1.00 95.31 138 ALA A CA 1
ATOM 1138 C C . ALA A 1 138 ? 1.220 9.774 5.895 1.00 95.31 138 ALA A C 1
ATOM 1140 O O . ALA A 1 138 ? 1.249 10.675 6.738 1.00 95.31 138 ALA A O 1
ATOM 1141 N N . ILE A 1 139 ? 0.181 8.959 5.751 1.00 96.62 139 ILE A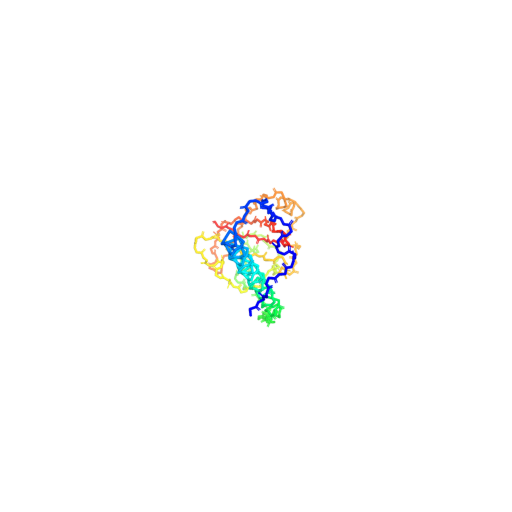 N 1
ATOM 1142 C CA . ILE A 1 139 ? -0.914 8.895 6.714 1.00 96.62 139 ILE A CA 1
ATOM 1143 C C . ILE A 1 139 ? -0.549 7.842 7.753 1.00 96.62 139 ILE A C 1
ATOM 1145 O O . ILE A 1 139 ? -0.260 6.695 7.415 1.00 96.62 139 ILE A O 1
ATOM 1149 N N . LYS A 1 140 ? -0.551 8.239 9.023 1.00 96.50 140 LYS A N 1
ATOM 1150 C CA . LYS A 1 140 ? -0.446 7.323 10.157 1.00 96.50 140 LYS A CA 1
ATOM 1151 C C . LYS A 1 140 ? -1.800 6.645 10.344 1.00 96.50 140 LYS A C 1
ATOM 1153 O O . LYS A 1 140 ? -2.801 7.339 10.502 1.00 96.50 140 LYS A O 1
ATOM 1158 N N . ALA A 1 141 ? -1.832 5.320 10.268 1.00 93.69 141 ALA A N 1
ATOM 1159 C CA . ALA A 1 141 ? -3.049 4.525 10.400 1.00 93.69 141 ALA A CA 1
ATOM 1160 C C . ALA A 1 141 ? -2.839 3.398 11.416 1.00 93.69 141 ALA A C 1
ATOM 1162 O O . ALA A 1 141 ? -1.722 2.912 11.578 1.00 93.69 141 ALA A O 1
ATOM 1163 N N . CYS A 1 142 ? -3.910 2.975 12.086 1.00 93.69 142 CYS A N 1
ATOM 1164 C CA . CYS A 1 142 ? -3.889 1.804 12.959 1.00 93.69 142 CYS A CA 1
ATOM 1165 C C . CYS A 1 142 ? -4.203 0.547 12.135 1.00 93.69 142 CYS A C 1
ATOM 1167 O O . CYS A 1 142 ? -5.238 0.478 11.468 1.00 93.69 142 CYS A O 1
ATOM 1169 N N . LEU A 1 143 ? -3.300 -0.432 12.158 1.00 93.38 143 LEU A N 1
ATOM 1170 C CA . LEU A 1 143 ? -3.519 -1.771 11.628 1.00 93.38 143 LEU A CA 1
ATOM 1171 C C . LEU A 1 143 ? -3.975 -2.679 12.769 1.00 93.38 143 LEU A C 1
ATOM 1173 O O . LEU A 1 143 ? -3.241 -2.865 13.735 1.00 93.38 143 LEU A O 1
ATOM 1177 N N . VAL A 1 144 ? -5.160 -3.266 12.616 1.00 92.12 144 VAL A N 1
ATOM 1178 C CA . VAL A 1 144 ? -5.701 -4.255 13.553 1.00 92.12 144 VAL A CA 1
ATOM 1179 C C . VAL A 1 144 ? -5.498 -5.643 12.978 1.00 92.12 144 VAL A C 1
ATOM 1181 O O . VAL A 1 144 ? -6.051 -5.983 11.927 1.00 92.12 144 VAL A O 1
ATOM 1184 N N . GLU A 1 145 ? -4.698 -6.448 13.659 1.00 89.81 145 GLU A N 1
ATOM 1185 C CA . GLU A 1 145 ? -4.448 -7.827 13.267 1.00 89.81 145 GLU A CA 1
ATOM 1186 C C . GLU A 1 145 ? -5.596 -8.758 13.692 1.00 89.81 145 GLU A C 1
ATOM 1188 O O . GLU A 1 145 ? -6.373 -8.437 14.594 1.00 89.81 145 GLU A O 1
ATOM 1193 N N . PRO A 1 146 ? -5.714 -9.965 13.104 1.00 86.12 146 PRO A N 1
ATOM 1194 C CA . PRO A 1 146 ? -6.689 -10.961 13.556 1.00 86.12 146 PRO A CA 1
ATOM 1195 C C . PRO A 1 146 ? -6.568 -11.344 15.043 1.00 86.12 146 PRO A C 1
ATOM 1197 O O . PRO A 1 146 ? -7.538 -11.829 15.624 1.00 86.12 146 PRO A O 1
ATOM 1200 N N . SER A 1 147 ? -5.395 -11.133 15.650 1.00 88.12 147 SER A N 1
ATOM 1201 C CA . SER A 1 147 ? -5.108 -11.301 17.082 1.00 88.12 147 SER A CA 1
ATOM 1202 C C . SER A 1 147 ? -5.689 -10.189 17.970 1.00 88.12 147 SER A C 1
ATOM 1204 O O . SER A 1 147 ? -5.611 -10.308 19.189 1.00 88.12 147 SER A O 1
ATOM 1206 N N . MET A 1 148 ? -6.283 -9.143 17.381 1.00 87.62 148 MET A N 1
ATOM 1207 C CA . MET A 1 148 ? -6.663 -7.873 18.024 1.00 87.62 148 MET A CA 1
ATOM 1208 C C . MET A 1 148 ? -5.475 -7.026 18.491 1.00 87.62 148 MET A C 1
ATOM 1210 O O . MET A 1 148 ? -5.650 -6.101 19.280 1.00 87.62 148 MET A O 1
ATOM 1214 N N . GLU A 1 149 ? -4.270 -7.321 18.003 1.00 90.19 149 GLU A N 1
ATOM 1215 C CA . GLU A 1 149 ? -3.124 -6.444 18.204 1.00 90.19 149 GLU A CA 1
ATOM 1216 C C . GLU A 1 149 ? -3.228 -5.220 17.290 1.00 90.19 149 GLU A C 1
ATOM 1218 O O . GLU A 1 149 ? -3.568 -5.323 16.108 1.00 90.19 149 GLU A O 1
ATOM 1223 N N . GLU A 1 150 ? -2.949 -4.054 17.864 1.00 91.81 150 GLU A N 1
ATOM 1224 C CA . GLU A 1 150 ? -3.008 -2.766 17.189 1.00 91.81 150 GLU A CA 1
ATOM 1225 C C . GLU A 1 150 ? -1.592 -2.258 16.951 1.00 91.81 150 GLU A C 1
ATOM 1227 O O . GLU A 1 150 ? -0.826 -2.044 17.889 1.00 91.81 150 GLU A O 1
ATOM 1232 N N . THR A 1 151 ? -1.245 -2.055 15.685 1.00 93.19 151 THR A N 1
ATOM 1233 C CA . THR A 1 151 ? 0.069 -1.553 15.284 1.00 93.19 151 THR A CA 1
ATOM 1234 C C . THR A 1 151 ? -0.087 -0.276 14.477 1.00 93.19 151 THR A C 1
ATOM 1236 O O . THR A 1 151 ? -0.868 -0.213 13.528 1.00 93.19 151 THR A O 1
ATOM 1239 N N . GLU A 1 152 ? 0.679 0.758 14.816 1.00 95.44 152 GLU A N 1
ATOM 1240 C CA . GLU A 1 152 ? 0.732 1.966 13.999 1.00 95.44 152 GLU A CA 1
ATOM 1241 C C . GLU A 1 152 ? 1.546 1.707 12.725 1.00 95.44 152 GLU A C 1
ATOM 1243 O O . GLU A 1 152 ? 2.699 1.283 12.772 1.00 95.44 152 GLU A O 1
ATOM 1248 N N . ILE A 1 153 ? 0.951 2.006 11.574 1.00 95.88 153 ILE A N 1
ATOM 1249 C CA . ILE A 1 153 ? 1.573 1.870 10.262 1.00 95.88 153 ILE A CA 1
ATOM 1250 C C . ILE A 1 153 ? 1.605 3.207 9.531 1.00 95.88 153 ILE A C 1
ATOM 1252 O O . ILE A 1 153 ? 0.804 4.113 9.768 1.00 95.88 153 ILE A O 1
ATOM 1256 N N . ASN A 1 154 ? 2.514 3.313 8.568 1.00 96.62 154 ASN A N 1
ATOM 1257 C CA . ASN A 1 154 ? 2.537 4.416 7.622 1.00 96.62 154 ASN A CA 1
ATOM 1258 C C . ASN A 1 154 ? 1.918 3.962 6.299 1.00 96.62 154 ASN A C 1
ATOM 1260 O O . ASN A 1 154 ? 2.468 3.099 5.611 1.00 96.62 154 ASN A O 1
ATOM 1264 N N . PHE A 1 155 ? 0.807 4.586 5.926 1.00 96.88 155 PHE A N 1
ATOM 1265 C CA . PHE A 1 155 ? 0.143 4.424 4.642 1.00 96.88 155 PHE A CA 1
ATOM 1266 C C . PHE A 1 155 ? 0.606 5.520 3.678 1.00 96.88 155 PHE A C 1
ATOM 1268 O O . PHE A 1 155 ? 0.539 6.710 3.988 1.00 96.88 155 PHE A O 1
ATOM 1275 N N . LYS A 1 156 ? 1.132 5.122 2.519 1.00 95.94 156 LYS A N 1
ATOM 1276 C CA . LYS A 1 156 ? 1.783 6.017 1.553 1.00 95.94 156 LYS A CA 1
ATOM 1277 C C . LYS A 1 156 ? 1.255 5.783 0.148 1.00 95.94 156 LYS A C 1
ATOM 1279 O O . LYS A 1 156 ? 0.886 4.667 -0.212 1.00 95.94 156 LYS A O 1
ATOM 1284 N N . TRP A 1 157 ? 1.316 6.822 -0.675 1.00 94.25 157 TRP A N 1
ATOM 1285 C CA . TRP A 1 157 ? 1.147 6.719 -2.120 1.00 94.25 157 TRP A CA 1
ATOM 1286 C C . TRP A 1 157 ? 2.510 6.638 -2.784 1.00 94.25 157 TRP A C 1
ATOM 1288 O O . TRP A 1 157 ? 3.388 7.468 -2.543 1.00 94.25 157 TRP A O 1
ATOM 1298 N N . TRP A 1 158 ? 2.682 5.654 -3.659 1.00 92.81 158 TRP A N 1
ATOM 1299 C CA . TRP A 1 158 ? 3.877 5.523 -4.469 1.00 92.81 158 TRP A CA 1
ATOM 1300 C C . TRP A 1 158 ? 3.534 5.611 -5.946 1.00 92.81 158 TRP A C 1
ATOM 1302 O O . TRP A 1 158 ? 2.826 4.764 -6.494 1.00 92.81 158 TRP A O 1
ATOM 1312 N N . ASP A 1 159 ? 4.048 6.654 -6.591 1.00 88.44 159 ASP A N 1
ATOM 1313 C CA . ASP A 1 159 ? 3.908 6.826 -8.026 1.00 88.44 159 ASP A CA 1
ATOM 1314 C C . ASP A 1 159 ? 5.076 6.160 -8.761 1.00 88.44 159 ASP A C 1
ATOM 1316 O O . ASP A 1 159 ? 6.239 6.544 -8.597 1.00 88.44 159 ASP A O 1
ATOM 1320 N N . MET A 1 160 ? 4.780 5.134 -9.561 1.00 80.88 160 MET A N 1
ATOM 1321 C CA . MET A 1 160 ? 5.737 4.576 -10.511 1.00 80.88 160 MET A CA 1
ATOM 1322 C C . MET A 1 160 ? 5.433 5.111 -11.905 1.00 80.88 160 MET A C 1
ATOM 1324 O O . MET A 1 160 ? 4.290 5.384 -12.240 1.00 80.88 160 MET A O 1
ATOM 1328 N N . ARG A 1 161 ? 6.441 5.121 -12.786 1.00 78.69 161 ARG A N 1
ATOM 1329 C CA . ARG A 1 161 ? 6.360 5.668 -14.159 1.00 78.69 161 ARG A CA 1
ATOM 1330 C C . ARG A 1 161 ? 5.108 5.304 -14.975 1.00 78.69 161 ARG A C 1
ATOM 1332 O O . ARG A 1 161 ? 4.811 6.005 -15.933 1.00 78.69 161 ARG A O 1
ATOM 1339 N N . LYS A 1 162 ? 4.463 4.168 -14.695 1.00 80.44 162 LYS A N 1
ATOM 1340 C CA . LYS A 1 162 ? 3.272 3.697 -15.422 1.00 80.44 162 LYS A CA 1
ATOM 1341 C C . LYS A 1 162 ? 2.051 3.450 -14.539 1.00 80.44 162 LYS A C 1
ATOM 1343 O O . LYS A 1 162 ? 0.948 3.507 -15.060 1.00 80.44 162 LYS A O 1
ATOM 1348 N N . ASN A 1 163 ? 2.250 3.156 -13.256 1.00 83.50 163 ASN A N 1
ATOM 1349 C CA . ASN A 1 163 ? 1.192 2.765 -12.330 1.00 83.50 163 ASN A CA 1
ATOM 1350 C C . ASN A 1 163 ? 1.472 3.383 -10.964 1.00 83.50 163 ASN A C 1
ATOM 1352 O O . ASN A 1 163 ? 2.609 3.349 -10.494 1.00 83.50 163 ASN A O 1
ATOM 1356 N N . SER A 1 164 ? 0.419 3.819 -10.290 1.00 89.38 164 SER A N 1
ATOM 1357 C CA . SER A 1 164 ? 0.480 4.170 -8.877 1.00 89.38 164 SER A CA 1
ATOM 1358 C C . SER A 1 164 ? 0.064 2.977 -8.006 1.00 89.38 164 SER A C 1
ATOM 1360 O O . SER A 1 164 ? -0.630 2.054 -8.450 1.00 89.38 164 SER A O 1
ATOM 1362 N N . MET A 1 165 ? 0.543 2.960 -6.768 1.00 94.00 165 MET A N 1
ATOM 1363 C CA . MET A 1 165 ? 0.198 1.958 -5.761 1.00 94.00 165 MET A CA 1
ATOM 1364 C C . MET A 1 165 ? 0.167 2.592 -4.379 1.00 94.00 165 MET A C 1
ATOM 1366 O O . MET A 1 165 ? 0.895 3.551 -4.123 1.00 94.00 165 MET A O 1
ATOM 1370 N N . TYR A 1 166 ? -0.631 2.030 -3.477 1.00 95.19 166 TYR A N 1
ATOM 1371 C CA . TYR A 1 166 ? -0.466 2.318 -2.060 1.00 95.19 166 TYR A CA 1
ATOM 1372 C C . TYR A 1 166 ? 0.603 1.400 -1.476 1.00 95.19 166 TYR A C 1
ATOM 1374 O O . TYR A 1 166 ? 0.857 0.300 -1.977 1.00 95.19 166 TYR A O 1
ATOM 1382 N N . VAL A 1 167 ? 1.248 1.869 -0.418 1.00 95.00 167 VAL A N 1
ATOM 1383 C CA . VAL A 1 167 ? 2.280 1.130 0.299 1.00 95.00 167 VAL A CA 1
ATOM 1384 C C . VAL A 1 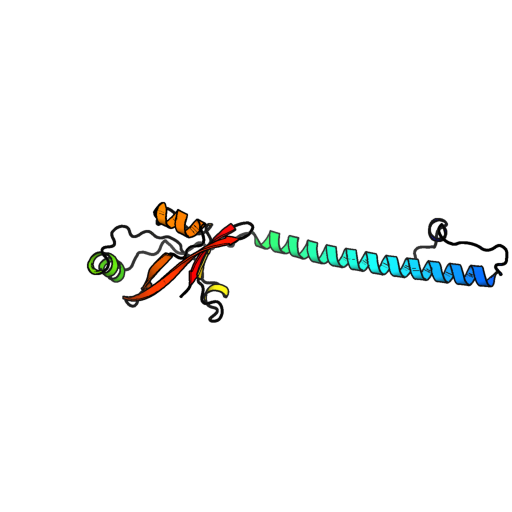167 ? 2.021 1.269 1.784 1.00 95.00 167 VAL A C 1
ATOM 1386 O O . VAL A 1 167 ? 1.866 2.380 2.286 1.00 95.00 167 VAL A O 1
ATOM 1389 N N . ILE A 1 168 ? 2.020 0.138 2.477 1.00 95.25 168 ILE A N 1
ATOM 1390 C CA . ILE A 1 168 ? 2.054 0.093 3.935 1.00 95.25 168 ILE A CA 1
ATOM 1391 C C . ILE A 1 168 ? 3.493 -0.183 4.356 1.00 95.25 168 ILE A C 1
ATOM 1393 O O . ILE A 1 168 ? 4.114 -1.113 3.841 1.00 95.25 168 ILE A O 1
ATOM 1397 N N . THR A 1 169 ? 4.015 0.621 5.277 1.00 93.50 169 THR A N 1
ATOM 1398 C CA . THR A 1 169 ? 5.314 0.398 5.929 1.00 93.50 169 THR A CA 1
ATOM 1399 C C . THR A 1 169 ? 5.156 0.516 7.438 1.00 93.50 169 THR A C 1
ATOM 1401 O O . THR A 1 169 ? 4.590 1.511 7.897 1.00 93.50 169 THR A O 1
ATOM 1404 N N . THR A 1 170 ? 5.675 -0.464 8.167 1.00 84.44 170 THR A N 1
ATOM 1405 C CA . THR A 1 170 ? 5.817 -0.476 9.632 1.00 84.44 170 THR A CA 1
ATOM 1406 C C . THR A 1 170 ? 7.120 0.192 10.036 1.00 84.44 170 THR A C 1
AT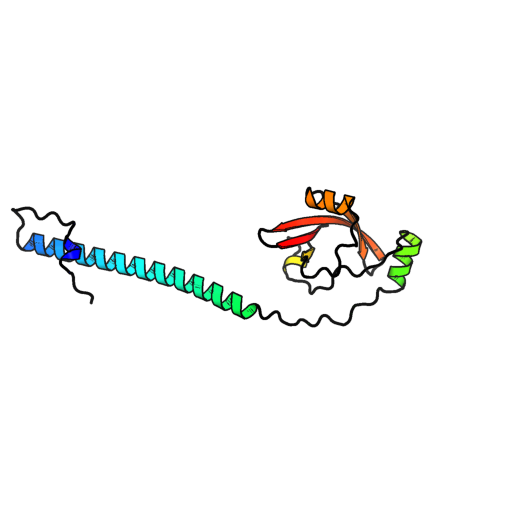OM 1408 O O . THR A 1 170 ? 8.155 -0.193 9.442 1.00 84.44 170 THR A O 1
#

Sequence (170 aa):
MELLSSEDFKNTKIEPEWTAMDYLLEVVRVEQEKMQEQIFMKEKKNGQLKRKRRIQEDNNKNKRPITSYPSKPLLPEGLKRHIVENMGGSNCVLVIQKQLFFSDVNPQASRLLIPFSQVESHEFLNESEVERLKNKEAIKACLVEPSMEETEINFKWWDMRKNSMYVITT

Organism: Gossypium davidsonii (NCBI:txid34287)

Radius of gyration: 32.04 Å; chains: 1; bounding box: 74×33×77 Å

pLDDT: mean 81.86, std 14.73, range [38.34, 96.88]

Foldseek 3Di:
DDDDDPVLCPPPDDDPPDDPVNVVVVRVVSVVVVVVVVVVVVVVVVVVVVVVVVVVVVVVPVPPPPPVPPDDDDDDPVVVCCCCVVVVDDDDDDQFDDDDDPCCPPPVNQKDKAFPVGTPDPVVDDPVRVVCQVVFHWDWDWDQDPVRDTDTWTWHWDDDPPTIIIMIGD

Secondary structure (DSSP, 8-state):
-PPP-GGGGTT----TT--HHHHHHHHHHHHHHHHHHHHHHHHHHHHHHHHHHHHHHHHHTTS-------S-PPPPHHHHHIIIIIT--------B--PPPHHHH-TTT-EEEEEGGGBS-STTS-HHHHHHHHTTPPEEEEEEPTT--EEEEEEEEEE-SS-EEEEEE-